Protein AF-A0A1X1UK61-F1 (afdb_monomer)

Radius of gyration: 18.06 Å; Cα contacts (8 Å, |Δi|>4): 142; chains: 1; bounding box: 48×25×54 Å

Mean predicted aligned error: 7.26 Å

Sequence (122 aa):
MTARPHFSRTEAPIGIYNGEHAIIVYELKPIPLWPKYWIRALASQFHRELDPAPKVDITMLDDCIRFSVFVSPEVSVADLCKLDDAVYNAVDKAGRAIEDEQARLDEKLEQVRKRRAHTWGE

Foldseek 3Di:
DPDQWAKDWDQFDQDQDPQWTFHTKIWTPAQAPPNVVLQVVLVVQQVVQDVVRFDWDWDDDPGTTMITGIDHPPDDPVVVVVVNVSVVVSRRVSSVVRRVVSVVVVVVVVVVVVVVCVVPVD

Organism: NCBI:txid1260918

Structure (mmCIF, N/CA/C/O backbone):
data_AF-A0A1X1UK61-F1
#
_entry.id   AF-A0A1X1UK61-F1
#
loop_
_atom_site.group_PDB
_atom_site.id
_atom_site.type_symbol
_atom_site.label_atom_id
_atom_site.label_alt_id
_atom_site.label_comp_id
_atom_site.label_asym_id
_atom_site.label_entity_id
_atom_site.label_seq_id
_atom_site.pdbx_PDB_ins_code
_atom_site.Cartn_x
_atom_site.Cartn_y
_atom_site.Cartn_z
_atom_site.occupancy
_atom_site.B_iso_or_equiv
_atom_site.auth_seq_id
_atom_site.auth_comp_id
_atom_site.auth_asym_id
_atom_site.auth_atom_id
_atom_site.pdbx_PDB_model_num
ATOM 1 N N . MET A 1 1 ? 1.981 -3.730 -22.442 1.00 43.53 1 MET A N 1
ATOM 2 C CA . MET A 1 1 ? 1.995 -2.571 -21.526 1.00 43.53 1 MET A CA 1
ATOM 3 C C . MET A 1 1 ? 2.175 -3.131 -20.130 1.00 43.53 1 MET A C 1
ATOM 5 O O . MET A 1 1 ? 1.346 -3.931 -19.720 1.00 43.53 1 MET A O 1
ATOM 9 N N . THR A 1 2 ? 3.284 -2.840 -19.455 1.00 55.94 2 THR A N 1
ATOM 10 C CA . THR A 1 2 ? 3.448 -3.190 -18.038 1.00 55.94 2 THR A CA 1
ATOM 11 C C . THR A 1 2 ? 2.406 -2.407 -17.245 1.00 55.94 2 THR A C 1
ATOM 13 O O . THR A 1 2 ? 2.312 -1.188 -17.383 1.00 55.94 2 THR A O 1
ATOM 16 N N . ALA A 1 3 ? 1.553 -3.113 -16.500 1.00 70.25 3 ALA A N 1
ATOM 17 C CA . ALA A 1 3 ? 0.577 -2.474 -15.627 1.00 70.25 3 ALA A CA 1
ATOM 18 C C . ALA A 1 3 ? 1.324 -1.601 -14.609 1.00 70.25 3 ALA A C 1
ATOM 20 O O . ALA A 1 3 ? 2.335 -2.036 -14.054 1.00 70.25 3 ALA A O 1
ATOM 21 N N . ARG A 1 4 ? 0.860 -0.366 -14.401 1.00 76.88 4 ARG A N 1
ATOM 22 C CA . ARG A 1 4 ? 1.469 0.527 -13.413 1.00 76.88 4 ARG A CA 1
ATOM 23 C C . ARG A 1 4 ? 1.125 0.042 -12.002 1.00 76.88 4 ARG A C 1
ATOM 25 O O . ARG A 1 4 ? -0.024 -0.362 -11.784 1.00 76.88 4 ARG A O 1
ATOM 32 N N . PRO A 1 5 ? 2.098 0.038 -11.076 1.00 82.94 5 PRO A N 1
ATOM 33 C CA . PRO A 1 5 ? 1.853 -0.325 -9.690 1.00 82.94 5 PRO A CA 1
ATOM 34 C C . PRO A 1 5 ? 0.876 0.672 -9.073 1.00 82.94 5 PRO A C 1
ATOM 36 O O . PRO A 1 5 ? 1.142 1.866 -9.040 1.00 82.94 5 PRO A O 1
ATOM 39 N N . HIS A 1 6 ? -0.253 0.174 -8.587 1.00 86.19 6 HIS A N 1
ATOM 40 C CA . HIS A 1 6 ? -1.267 0.977 -7.921 1.00 86.19 6 HIS A CA 1
ATOM 41 C C . HIS A 1 6 ? -1.784 0.239 -6.694 1.00 86.19 6 HIS A C 1
ATOM 43 O O . HIS A 1 6 ? -1.858 -0.994 -6.667 1.00 86.19 6 HIS A O 1
ATOM 49 N N . PHE A 1 7 ? -2.136 1.008 -5.670 1.00 88.69 7 PHE A N 1
ATOM 50 C CA . PHE A 1 7 ? -2.866 0.476 -4.536 1.00 88.69 7 PHE A CA 1
ATOM 51 C C . PHE A 1 7 ? -4.352 0.401 -4.874 1.00 88.69 7 PHE A C 1
ATOM 53 O O . PHE A 1 7 ? -4.932 1.343 -5.411 1.00 88.69 7 PHE A O 1
ATOM 60 N N . SER A 1 8 ? -4.973 -0.714 -4.521 1.00 88.44 8 SER A N 1
ATOM 61 C CA . SER A 1 8 ? -6.419 -0.895 -4.573 1.00 88.44 8 SER A CA 1
ATOM 62 C C . SER A 1 8 ? -6.939 -1.124 -3.161 1.00 88.44 8 SER A C 1
ATOM 64 O O . SER A 1 8 ? -6.374 -1.920 -2.408 1.00 88.44 8 SER A O 1
ATOM 66 N N . ARG A 1 9 ? -7.988 -0.388 -2.776 1.00 87.19 9 ARG A N 1
ATOM 67 C CA . ARG A 1 9 ? -8.691 -0.650 -1.519 1.00 87.19 9 ARG A CA 1
ATOM 68 C C . ARG A 1 9 ? -9.433 -1.970 -1.674 1.00 87.19 9 ARG A C 1
ATOM 70 O O . ARG A 1 9 ? -10.132 -2.173 -2.664 1.00 87.19 9 ARG A O 1
ATOM 77 N N . THR A 1 10 ? -9.279 -2.845 -0.697 1.00 81.81 10 THR A N 1
ATOM 78 C CA . THR A 1 10 ? -9.986 -4.127 -0.650 1.00 81.81 10 THR A CA 1
ATOM 79 C C . THR A 1 10 ? -10.941 -4.129 0.531 1.00 81.81 10 THR A C 1
ATOM 81 O O . THR A 1 10 ? -10.782 -3.334 1.464 1.00 81.81 10 THR A O 1
ATOM 84 N N . GLU A 1 11 ? -11.954 -4.993 0.490 1.00 71.44 11 GLU A N 1
ATOM 85 C CA . GLU A 1 11 ? -12.736 -5.267 1.691 1.00 71.44 11 GLU A CA 1
ATOM 86 C C . GLU A 1 11 ? -11.772 -5.757 2.768 1.00 71.44 11 GLU A C 1
ATOM 88 O O . GLU A 1 11 ? -11.027 -6.712 2.544 1.00 71.44 11 GLU A O 1
ATOM 93 N N . ALA A 1 12 ? -11.740 -5.069 3.911 1.00 63.78 12 ALA A N 1
ATOM 94 C CA . ALA A 1 12 ? -10.896 -5.489 5.012 1.00 63.78 12 ALA A CA 1
ATOM 95 C C . ALA A 1 12 ? -11.387 -6.873 5.468 1.00 63.78 12 ALA A C 1
ATOM 97 O O . ALA A 1 12 ? -12.518 -6.974 5.954 1.00 63.78 12 ALA A O 1
ATOM 98 N N . PRO A 1 13 ? -10.594 -7.954 5.324 1.00 58.00 13 PRO A N 1
ATOM 99 C CA . PRO A 1 13 ? -10.928 -9.178 6.021 1.00 58.00 13 PRO A CA 1
ATOM 100 C C . PRO A 1 13 ? -10.936 -8.835 7.511 1.00 58.00 13 PRO A C 1
ATOM 102 O O . PRO A 1 13 ? -9.985 -8.225 8.005 1.00 58.00 13 PRO A O 1
ATOM 105 N N . ILE A 1 14 ? -12.011 -9.189 8.219 1.00 53.75 14 ILE A N 1
ATOM 106 C CA . ILE A 1 14 ? -12.108 -8.987 9.668 1.00 53.75 14 ILE A CA 1
ATOM 107 C C . ILE A 1 14 ? -11.093 -9.930 10.325 1.00 53.75 14 ILE A C 1
ATOM 109 O O . ILE A 1 14 ? -11.392 -11.069 10.674 1.00 53.75 14 ILE A O 1
ATOM 113 N N . GLY A 1 15 ? -9.851 -9.468 10.418 1.00 58.38 15 GLY A N 1
ATOM 114 C CA . GLY A 1 15 ? -8.772 -10.112 11.143 1.00 58.38 15 GLY A CA 1
ATOM 115 C C . GLY A 1 15 ? -8.667 -9.472 12.515 1.00 58.38 15 GLY A C 1
ATOM 116 O O . GLY A 1 15 ? -8.420 -8.270 12.614 1.00 58.38 15 GLY A O 1
ATOM 117 N N . ILE A 1 16 ? -8.858 -10.268 13.566 1.00 62.41 16 ILE A N 1
ATOM 118 C CA . ILE A 1 16 ? -8.565 -9.845 14.935 1.00 62.41 16 ILE A CA 1
ATOM 119 C C . ILE A 1 16 ? -7.126 -10.244 15.239 1.00 62.41 16 ILE A C 1
ATOM 121 O O . ILE A 1 16 ? -6.793 -11.428 15.205 1.00 62.41 16 ILE A O 1
ATOM 125 N N . TYR A 1 17 ? -6.273 -9.274 15.551 1.00 60.50 17 TYR A N 1
ATOM 126 C CA . TYR A 1 17 ? -4.894 -9.525 15.953 1.00 60.50 17 TYR A CA 1
ATOM 127 C C . TYR A 1 17 ? -4.642 -8.903 17.324 1.00 60.50 17 TYR A C 1
ATOM 129 O O . TYR A 1 17 ? -4.691 -7.688 17.472 1.00 60.50 17 TYR A O 1
ATOM 137 N N . ASN A 1 18 ? -4.382 -9.728 18.343 1.00 67.25 18 ASN A N 1
ATOM 138 C CA . ASN A 1 18 ? -4.187 -9.287 19.735 1.00 67.25 18 ASN A CA 1
ATOM 139 C C . ASN A 1 18 ? -5.315 -8.382 20.286 1.00 67.25 18 ASN A C 1
ATOM 141 O O . ASN A 1 18 ? -5.052 -7.493 21.089 1.00 67.25 18 ASN A O 1
ATOM 145 N N . GLY A 1 19 ? -6.566 -8.601 19.863 1.00 73.12 19 GLY A N 1
ATOM 146 C CA . GLY A 1 19 ? -7.719 -7.785 20.274 1.00 73.12 19 GLY A CA 1
ATOM 147 C C . GLY A 1 19 ? -7.935 -6.507 19.453 1.00 73.12 19 GLY A C 1
ATOM 148 O O . GLY A 1 19 ? -8.889 -5.783 19.712 1.00 73.12 19 GLY A O 1
ATOM 149 N N . GLU A 1 20 ? -7.096 -6.241 18.451 1.00 78.25 20 GLU A N 1
ATOM 150 C CA . GLU A 1 20 ? -7.261 -5.140 17.497 1.00 78.25 20 GLU A CA 1
ATOM 151 C C . GLU A 1 20 ? -7.920 -5.645 16.211 1.00 78.25 20 GLU A C 1
ATOM 153 O O . GLU A 1 20 ? -7.682 -6.779 15.787 1.00 78.25 20 GLU A O 1
ATOM 158 N N . HIS A 1 21 ? -8.731 -4.805 15.570 1.00 79.81 21 HIS A N 1
ATOM 159 C CA . HIS A 1 21 ? -9.409 -5.133 14.318 1.00 7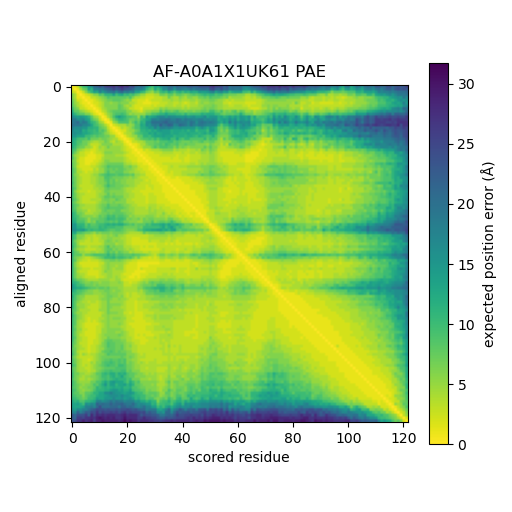9.81 21 HIS A CA 1
ATOM 160 C C . HIS A 1 21 ? -8.681 -4.517 13.128 1.00 79.81 21 HIS A C 1
ATOM 162 O O . HIS A 1 21 ? -8.391 -3.319 13.129 1.00 79.81 21 HIS A O 1
ATOM 168 N N . ALA A 1 22 ? -8.434 -5.323 12.094 1.00 82.75 22 ALA A N 1
ATOM 169 C CA . ALA A 1 22 ? -8.087 -4.803 10.778 1.00 82.75 22 ALA A CA 1
ATOM 170 C C . ALA A 1 22 ? -9.303 -4.078 10.180 1.00 82.75 22 ALA A C 1
ATOM 172 O O . ALA A 1 22 ? -10.363 -4.682 10.013 1.00 82.75 22 ALA A O 1
ATOM 173 N N . ILE A 1 23 ? -9.152 -2.791 9.865 1.00 83.00 23 ILE A N 1
ATOM 174 C CA . ILE A 1 23 ? -10.257 -1.942 9.374 1.00 83.00 23 ILE A CA 1
ATOM 175 C C . ILE A 1 23 ? -10.035 -1.400 7.962 1.00 83.00 23 ILE A C 1
ATOM 177 O O . ILE A 1 23 ? -10.992 -1.085 7.259 1.00 83.00 23 ILE A O 1
ATOM 181 N N . ILE A 1 24 ? -8.777 -1.269 7.541 1.00 85.44 24 ILE A N 1
ATOM 182 C CA . ILE A 1 24 ? -8.401 -0.651 6.272 1.00 85.44 24 ILE A CA 1
ATOM 183 C C . ILE A 1 24 ? -7.307 -1.506 5.648 1.00 85.44 24 ILE A C 1
ATOM 185 O O . ILE A 1 24 ? -6.258 -1.714 6.263 1.00 85.44 24 ILE A O 1
ATOM 189 N N . VAL A 1 25 ? -7.560 -1.996 4.432 1.00 88.06 25 VAL A N 1
ATOM 190 C CA . VAL A 1 25 ? -6.627 -2.856 3.702 1.00 88.06 25 VAL A CA 1
ATOM 191 C C . VAL A 1 25 ? -6.450 -2.380 2.267 1.00 88.06 25 VAL A C 1
ATOM 193 O O . VAL A 1 25 ? -7.421 -2.209 1.525 1.00 88.06 25 VAL A O 1
ATOM 196 N N . TYR A 1 26 ? -5.189 -2.212 1.877 1.00 90.44 26 TYR A N 1
ATOM 197 C CA . TYR A 1 26 ? -4.787 -1.886 0.513 1.00 90.44 26 TYR A CA 1
ATOM 198 C C . TYR A 1 26 ? -3.862 -2.961 -0.049 1.00 90.44 26 TYR A C 1
ATOM 200 O O . TYR A 1 26 ? -2.985 -3.469 0.650 1.00 90.44 26 TYR A O 1
ATOM 208 N N . GLU A 1 27 ? -4.023 -3.269 -1.332 1.00 91.25 27 GLU A N 1
ATOM 209 C CA . GLU A 1 27 ? -3.134 -4.161 -2.075 1.00 91.25 27 GLU A CA 1
ATOM 210 C C . GLU A 1 27 ? -2.433 -3.407 -3.197 1.00 91.25 27 GLU A C 1
ATOM 212 O O . GLU A 1 27 ? -3.091 -2.808 -4.049 1.00 91.25 27 GLU A O 1
ATOM 217 N N . LEU A 1 28 ? -1.101 -3.464 -3.215 1.00 90.25 28 LEU A N 1
ATOM 218 C CA . LEU A 1 28 ? -0.275 -2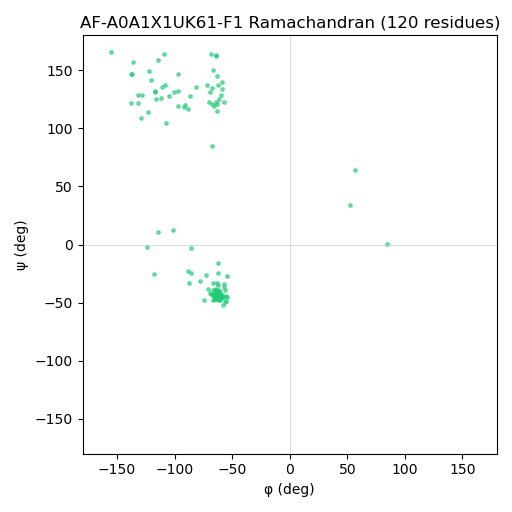.935 -4.295 1.00 90.25 28 LEU A CA 1
ATOM 219 C C . LEU A 1 28 ? -0.073 -3.989 -5.381 1.00 90.25 28 LEU A C 1
ATOM 221 O O . LEU A 1 28 ? 0.573 -5.014 -5.129 1.00 90.25 28 LEU A O 1
ATOM 225 N N . LYS A 1 29 ? -0.565 -3.710 -6.593 1.00 90.19 29 LYS A N 1
ATOM 226 C CA . LYS A 1 29 ? -0.380 -4.569 -7.772 1.00 90.19 29 LYS A CA 1
ATOM 227 C C . LYS A 1 29 ? -0.050 -3.748 -9.034 1.00 90.19 29 LYS A C 1
ATOM 229 O O . LYS A 1 29 ? -0.584 -2.654 -9.196 1.00 90.19 29 LYS A O 1
ATOM 234 N N . PRO A 1 30 ? 0.765 -4.281 -9.967 1.00 88.00 30 PRO A N 1
ATOM 235 C CA . PRO A 1 30 ? 1.665 -5.420 -9.770 1.00 88.00 30 PRO A CA 1
ATOM 236 C C . PRO A 1 30 ? 2.763 -5.097 -8.744 1.00 88.00 30 PRO A C 1
ATOM 238 O O . PRO A 1 30 ? 3.017 -3.932 -8.437 1.00 88.00 30 PRO A O 1
ATOM 241 N N . ILE A 1 31 ? 3.420 -6.133 -8.217 1.00 86.69 31 ILE A N 1
ATOM 242 C CA . ILE A 1 31 ? 4.534 -5.964 -7.278 1.00 86.69 31 ILE A CA 1
ATOM 243 C C . ILE A 1 31 ? 5.673 -5.197 -7.982 1.00 86.69 31 ILE A C 1
ATOM 245 O O . ILE A 1 31 ? 6.133 -5.641 -9.039 1.00 86.69 31 ILE A O 1
ATOM 249 N N . PRO A 1 32 ? 6.149 -4.068 -7.421 1.00 84.94 32 PRO A N 1
ATOM 250 C CA . PRO A 1 32 ? 7.245 -3.305 -8.009 1.00 84.94 32 PRO A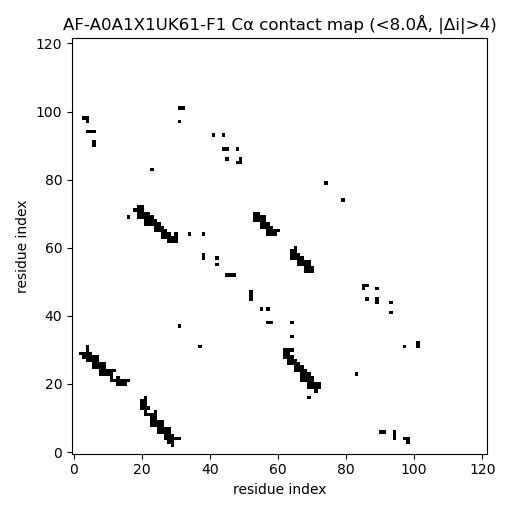 CA 1
ATOM 251 C C . PRO A 1 32 ? 8.574 -4.065 -7.934 1.00 84.94 32 PRO A C 1
ATOM 253 O O . PRO A 1 32 ? 8.746 -5.004 -7.147 1.00 84.94 32 PRO A O 1
ATOM 256 N N . LEU A 1 33 ? 9.563 -3.621 -8.717 1.00 81.06 33 LEU A N 1
ATOM 257 C CA . LEU A 1 33 ? 10.921 -4.152 -8.603 1.00 81.06 33 LEU A CA 1
ATOM 258 C C . LEU A 1 33 ? 11.466 -3.927 -7.184 1.00 81.06 33 LEU A C 1
ATOM 260 O O . LEU A 1 33 ? 11.269 -2.875 -6.583 1.00 81.06 33 LEU A O 1
ATOM 264 N N . TRP A 1 34 ? 12.175 -4.927 -6.654 1.00 84.38 34 TRP A N 1
ATOM 265 C CA . TRP A 1 34 ? 12.742 -4.930 -5.294 1.00 84.38 34 TRP A CA 1
ATOM 266 C C . TRP A 1 34 ? 11.710 -4.704 -4.179 1.00 84.38 34 TRP A C 1
ATOM 268 O O . TRP A 1 34 ? 11.815 -3.764 -3.388 1.00 84.38 34 TRP A O 1
ATOM 278 N N . PRO A 1 35 ? 10.749 -5.618 -4.014 1.00 85.69 35 PRO A N 1
ATOM 279 C CA . PRO A 1 35 ? 9.660 -5.437 -3.061 1.00 85.69 35 PRO A CA 1
ATOM 280 C C . PRO A 1 35 ? 10.089 -5.209 -1.604 1.00 85.69 35 PRO A C 1
ATOM 282 O O . PRO A 1 35 ? 9.447 -4.464 -0.874 1.00 85.69 35 PRO A O 1
ATOM 285 N N . LYS A 1 36 ? 11.194 -5.825 -1.162 1.00 87.25 36 LYS A N 1
ATOM 286 C CA . LYS A 1 36 ? 11.707 -5.644 0.209 1.00 87.25 36 LYS A CA 1
ATOM 287 C C . LYS A 1 36 ? 12.135 -4.200 0.490 1.00 87.25 36 LYS A C 1
ATOM 289 O O . LYS A 1 36 ? 12.026 -3.751 1.628 1.00 87.25 36 LYS A O 1
ATOM 294 N N . TYR A 1 37 ? 12.640 -3.495 -0.524 1.00 84.81 37 TYR A N 1
ATOM 295 C CA . TYR A 1 37 ? 12.957 -2.073 -0.417 1.00 84.81 37 TYR A CA 1
ATOM 296 C C . TYR A 1 37 ? 11.670 -1.265 -0.234 1.00 84.81 37 TYR A C 1
ATOM 298 O O . TYR A 1 37 ? 11.570 -0.488 0.714 1.00 84.81 37 TYR A O 1
ATOM 306 N N . TRP A 1 38 ? 10.662 -1.538 -1.065 1.00 84.75 38 TRP A N 1
ATOM 307 C CA . TRP A 1 38 ? 9.370 -0.862 -1.001 1.00 84.75 38 TRP A CA 1
ATOM 308 C C . TRP A 1 38 ? 8.653 -1.070 0.325 1.00 84.75 38 TRP A C 1
ATOM 310 O O . TRP A 1 38 ? 8.228 -0.092 0.921 1.00 84.75 38 TRP A O 1
ATOM 320 N N . ILE A 1 39 ? 8.613 -2.293 0.861 1.00 88.50 39 ILE A N 1
ATOM 321 C CA . ILE A 1 39 ? 8.027 -2.560 2.186 1.00 88.50 39 ILE A CA 1
ATOM 322 C C . ILE A 1 39 ? 8.661 -1.668 3.265 1.00 88.50 39 ILE A C 1
ATOM 324 O O . ILE A 1 39 ? 7.951 -1.064 4.067 1.00 88.50 39 ILE A O 1
ATOM 328 N N . ARG A 1 40 ? 9.995 -1.537 3.273 1.00 87.00 40 ARG A N 1
ATOM 329 C CA . ARG A 1 40 ? 10.70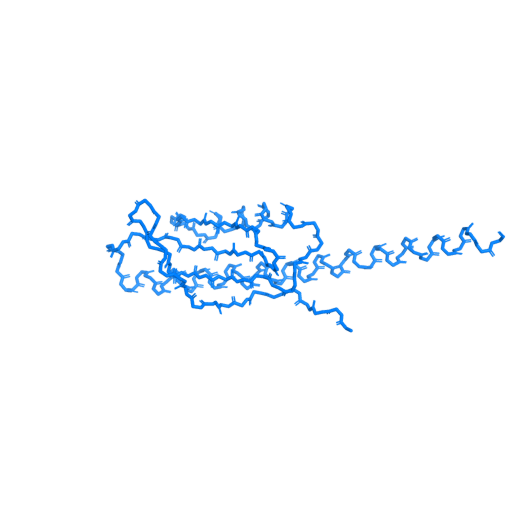4 -0.696 4.254 1.00 87.00 40 ARG A CA 1
ATOM 330 C C . ARG A 1 40 ? 10.426 0.793 4.054 1.00 87.00 40 ARG A C 1
ATOM 332 O O . ARG A 1 40 ? 10.232 1.505 5.037 1.00 87.00 40 ARG A O 1
ATOM 339 N N . ALA A 1 41 ? 10.422 1.257 2.805 1.00 83.75 41 ALA A N 1
ATOM 340 C CA . ALA A 1 41 ? 10.140 2.651 2.472 1.00 83.75 41 ALA A CA 1
ATOM 341 C C . ALA A 1 41 ? 8.711 3.039 2.882 1.00 83.75 41 ALA A C 1
ATOM 343 O O . ALA A 1 41 ? 8.521 4.035 3.577 1.00 83.75 41 ALA A O 1
ATOM 344 N N . LEU A 1 42 ? 7.738 2.191 2.538 1.00 85.44 42 LEU A N 1
ATOM 345 C CA . LEU A 1 42 ? 6.334 2.342 2.904 1.00 85.44 42 LEU A CA 1
ATOM 346 C C . LEU A 1 42 ? 6.166 2.402 4.423 1.00 85.44 42 LEU A C 1
ATOM 348 O O . LEU A 1 42 ? 5.611 3.371 4.931 1.00 85.44 42 LEU A O 1
ATOM 352 N N . ALA A 1 43 ? 6.716 1.431 5.160 1.00 85.81 43 ALA A N 1
ATOM 353 C CA . ALA A 1 43 ? 6.640 1.416 6.621 1.00 85.81 43 ALA A CA 1
ATOM 354 C C . ALA A 1 43 ? 7.184 2.715 7.242 1.00 85.81 43 ALA A C 1
ATOM 356 O O . ALA A 1 43 ? 6.552 3.297 8.122 1.00 85.81 43 ALA A O 1
ATOM 357 N N . SER A 1 44 ? 8.327 3.210 6.750 1.00 84.06 44 SER A N 1
ATOM 358 C CA . SER A 1 44 ? 8.905 4.467 7.235 1.00 84.06 44 SER A CA 1
ATOM 359 C C . SER A 1 44 ? 8.054 5.691 6.898 1.00 84.06 44 SER A C 1
ATOM 361 O O . SER A 1 44 ? 8.096 6.661 7.653 1.00 84.06 44 SER A O 1
ATOM 363 N N . GLN A 1 45 ? 7.358 5.701 5.763 1.00 82.31 45 GLN A N 1
ATOM 364 C CA . GLN A 1 45 ? 6.522 6.827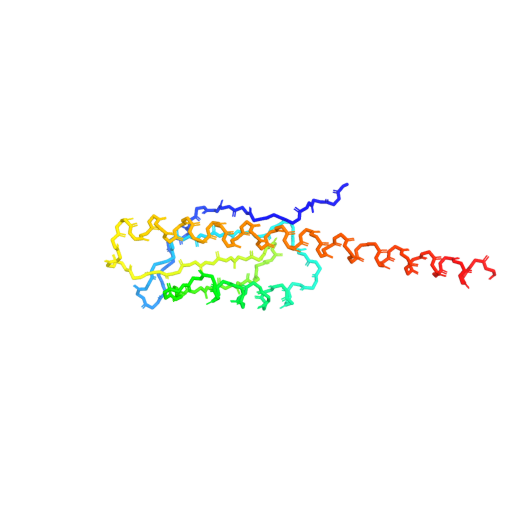 5.364 1.00 82.31 45 GLN A CA 1
ATOM 365 C C . GLN A 1 45 ? 5.233 6.869 6.185 1.00 82.31 45 GLN A C 1
ATOM 367 O O . GLN A 1 45 ? 4.920 7.904 6.768 1.00 82.31 45 GLN A O 1
ATOM 372 N N . PHE A 1 46 ? 4.542 5.738 6.324 1.00 82.56 46 PHE A N 1
ATOM 373 C CA . PHE A 1 46 ? 3.306 5.666 7.106 1.00 82.56 46 PHE A CA 1
ATOM 374 C C . PHE A 1 46 ? 3.524 5.998 8.580 1.00 82.56 46 PHE A C 1
ATOM 376 O O . PHE A 1 46 ? 2.726 6.729 9.156 1.00 82.56 46 PHE A O 1
ATOM 383 N N . HIS A 1 47 ? 4.637 5.550 9.170 1.00 80.62 47 HIS A N 1
ATOM 384 C CA . HIS A 1 47 ? 4.980 5.903 10.549 1.00 80.62 47 HIS A CA 1
ATOM 385 C C . HIS A 1 47 ? 5.194 7.414 10.757 1.00 80.62 47 HIS A C 1
ATOM 387 O O . HIS A 1 47 ? 5.049 7.901 11.870 1.00 80.62 47 HIS A O 1
ATOM 393 N N . ARG A 1 48 ? 5.550 8.164 9.704 1.00 81.31 48 ARG A N 1
ATOM 394 C CA . ARG A 1 48 ? 5.709 9.626 9.767 1.00 81.31 48 ARG A CA 1
ATOM 395 C C . ARG A 1 48 ? 4.408 10.380 9.510 1.00 81.31 48 ARG A C 1
ATOM 397 O O . ARG A 1 48 ? 4.251 11.477 10.030 1.00 81.31 48 ARG A O 1
ATOM 404 N N . GLU A 1 49 ? 3.534 9.850 8.656 1.00 79.19 49 GLU A N 1
ATOM 405 C CA . GLU A 1 49 ? 2.299 10.537 8.252 1.00 79.19 49 GLU A CA 1
ATOM 406 C C . GLU A 1 49 ? 1.130 10.300 9.217 1.00 79.19 49 GLU A C 1
ATOM 408 O O . GLU A 1 49 ? 0.230 11.133 9.292 1.00 79.19 49 GLU A O 1
ATOM 413 N N . LEU A 1 50 ? 1.140 9.192 9.960 1.00 76.81 50 LEU A N 1
ATOM 414 C CA . LEU A 1 50 ? 0.094 8.842 10.914 1.00 76.81 50 LEU A CA 1
ATOM 415 C C . LEU A 1 50 ? 0.646 9.034 12.335 1.00 76.81 50 LEU A C 1
ATOM 417 O O . LEU A 1 50 ? 1.451 8.224 12.781 1.00 76.81 50 LEU A O 1
ATOM 421 N N . ASP A 1 51 ? 0.248 10.105 13.028 1.00 65.44 51 ASP A N 1
ATOM 422 C CA . ASP A 1 51 ? 0.645 10.394 14.418 1.00 65.44 51 ASP A CA 1
ATOM 423 C C . ASP A 1 51 ? -0.589 10.760 15.274 1.00 65.44 51 ASP A C 1
ATOM 425 O O . ASP A 1 51 ? -1.299 11.708 14.922 1.00 65.44 51 ASP A O 1
ATOM 429 N N . PRO A 1 52 ? -0.886 10.033 16.373 1.00 71.88 52 PRO A N 1
ATOM 430 C CA . PRO A 1 52 ? -0.226 8.804 16.819 1.00 71.88 52 PRO A CA 1
ATOM 431 C C . PRO A 1 52 ? -0.376 7.674 15.797 1.00 71.88 52 PRO A C 1
ATOM 433 O O . PRO A 1 52 ? -1.451 7.462 15.234 1.00 71.88 52 PRO A O 1
ATOM 436 N N . ALA A 1 53 ? 0.716 6.947 15.558 1.00 71.19 53 ALA A N 1
ATOM 437 C CA . ALA A 1 53 ? 0.732 5.890 14.557 1.00 71.19 53 ALA A CA 1
ATOM 438 C C . ALA A 1 53 ? -0.205 4.746 14.971 1.00 71.19 53 ALA A C 1
ATOM 440 O O . ALA A 1 53 ? 0.034 4.123 16.012 1.00 71.19 53 ALA A O 1
ATOM 441 N N . PRO A 1 54 ? -1.244 4.423 14.174 1.00 78.81 54 PRO A N 1
ATOM 442 C CA . PRO A 1 54 ? -1.971 3.185 14.365 1.00 78.81 54 PRO A CA 1
ATOM 443 C C . PRO A 1 54 ? -1.013 2.027 14.103 1.00 78.81 54 PRO A C 1
ATOM 445 O O . PRO A 1 54 ? 0.030 2.167 13.450 1.00 78.81 54 PRO A O 1
ATOM 448 N N . LYS A 1 55 ? -1.380 0.843 14.572 1.00 86.50 55 LYS A N 1
ATOM 449 C CA . LYS A 1 55 ? -0.608 -0.339 14.237 1.00 86.50 55 LYS A CA 1
ATOM 450 C C . LYS A 1 55 ? -0.814 -0.667 12.763 1.00 86.50 55 LYS A C 1
ATOM 452 O O . LYS A 1 55 ? -1.932 -0.881 12.303 1.00 86.50 55 LYS A O 1
ATOM 457 N N . VAL A 1 56 ? 0.289 -0.719 12.033 1.00 86.56 56 VAL A N 1
ATOM 458 C CA . VAL A 1 56 ? 0.318 -1.028 10.606 1.00 86.56 56 VAL A CA 1
ATOM 459 C C . VAL A 1 56 ? 1.096 -2.319 10.402 1.00 86.56 56 VAL A C 1
ATOM 461 O O . VAL A 1 56 ? 2.206 -2.457 10.917 1.00 86.56 56 VAL A O 1
ATOM 464 N N . ASP A 1 57 ? 0.536 -3.233 9.616 1.00 87.69 57 ASP A N 1
ATOM 465 C CA . ASP A 1 57 ? 1.251 -4.385 9.074 1.00 87.69 57 ASP A CA 1
ATOM 466 C C . ASP A 1 57 ? 1.415 -4.239 7.559 1.00 87.69 5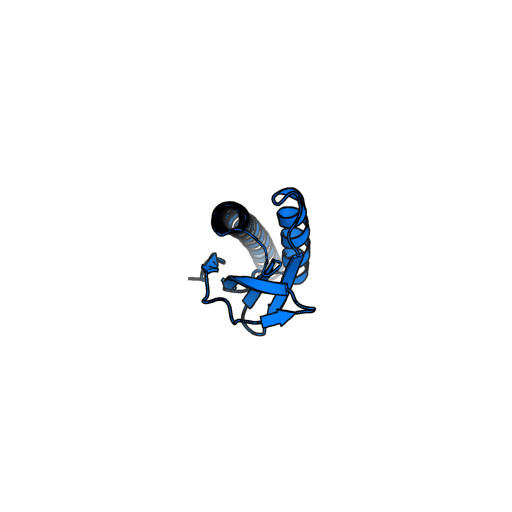7 ASP A C 1
ATOM 468 O O . ASP A 1 57 ? 0.477 -3.862 6.851 1.00 87.69 57 ASP A O 1
ATOM 472 N N . ILE A 1 58 ? 2.616 -4.535 7.064 1.00 89.44 58 ILE A N 1
ATOM 473 C CA . ILE A 1 58 ? 2.930 -4.514 5.634 1.00 89.44 58 ILE A CA 1
ATOM 474 C C . ILE A 1 58 ? 3.582 -5.840 5.281 1.00 89.44 58 ILE A C 1
ATOM 476 O O . ILE A 1 58 ? 4.736 -6.097 5.632 1.00 89.44 58 ILE A O 1
ATOM 480 N N . THR A 1 59 ? 2.848 -6.673 4.557 1.00 88.38 59 THR A N 1
ATOM 481 C CA . THR A 1 59 ? 3.244 -8.044 4.243 1.00 88.38 59 THR A CA 1
ATOM 482 C C . THR A 1 59 ? 3.292 -8.282 2.745 1.00 88.38 59 THR A C 1
ATOM 484 O O . THR A 1 59 ? 2.581 -7.663 1.955 1.00 88.38 59 THR A O 1
ATOM 487 N N . MET A 1 60 ? 4.186 -9.182 2.343 1.00 89.31 60 MET A N 1
ATOM 488 C CA . MET A 1 60 ? 4.197 -9.713 0.987 1.00 89.31 60 MET A CA 1
ATOM 489 C C . MET A 1 60 ? 3.249 -10.904 0.921 1.00 89.31 60 MET A C 1
ATOM 491 O O . MET A 1 60 ? 3.395 -11.840 1.705 1.00 89.31 60 MET A O 1
ATOM 495 N N . LEU A 1 61 ? 2.333 -10.872 -0.035 1.00 86.69 61 LEU A N 1
ATOM 496 C CA . LEU A 1 61 ? 1.541 -12.008 -0.481 1.00 86.69 61 LEU A CA 1
ATOM 497 C C . LEU A 1 61 ? 2.014 -12.415 -1.878 1.00 86.69 61 LEU A C 1
ATOM 499 O O . LEU A 1 61 ? 2.716 -11.654 -2.544 1.00 86.69 61 LEU A O 1
ATOM 503 N N . ASP A 1 62 ? 1.644 -13.617 -2.317 1.00 83.38 62 ASP A N 1
ATOM 504 C CA . ASP A 1 62 ? 2.165 -14.213 -3.555 1.00 83.38 62 ASP A CA 1
ATOM 505 C C . ASP A 1 62 ? 1.986 -13.314 -4.796 1.00 83.38 62 ASP A C 1
ATOM 507 O O . ASP A 1 62 ? 2.790 -13.381 -5.726 1.00 83.38 62 ASP A O 1
ATOM 511 N N . ASP A 1 63 ? 0.975 -12.438 -4.803 1.00 88.19 63 ASP A N 1
ATOM 512 C CA . ASP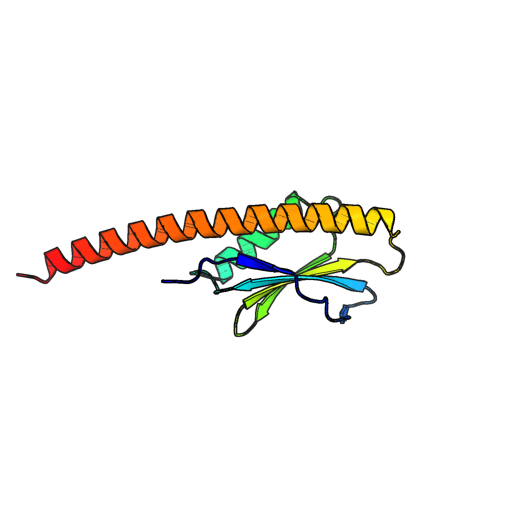 A 1 63 ? 0.642 -11.549 -5.917 1.00 88.19 63 ASP A CA 1
ATOM 513 C C . ASP A 1 63 ? 0.589 -10.045 -5.569 1.00 88.19 63 ASP A C 1
ATOM 515 O O . ASP A 1 63 ? 0.385 -9.229 -6.474 1.00 88.19 63 ASP A O 1
ATOM 519 N N . CYS A 1 64 ? 0.791 -9.639 -4.307 1.00 90.19 64 CYS A N 1
ATOM 520 C CA . CYS A 1 64 ? 0.785 -8.226 -3.906 1.00 90.19 64 CYS A CA 1
ATOM 521 C C . CYS A 1 64 ? 1.582 -7.905 -2.646 1.00 90.19 64 CYS A C 1
ATOM 523 O O . CYS A 1 64 ? 1.902 -8.763 -1.830 1.00 90.19 64 CYS A O 1
ATOM 525 N N . ILE A 1 65 ? 1.837 -6.611 -2.446 1.00 90.69 65 ILE A N 1
ATOM 526 C CA . ILE A 1 65 ? 2.168 -6.086 -1.119 1.00 90.69 65 ILE A CA 1
ATOM 527 C C . ILE A 1 65 ? 0.857 -5.646 -0.470 1.00 90.69 65 ILE A C 1
ATOM 529 O O . ILE A 1 65 ? 0.186 -4.752 -0.992 1.00 90.69 65 ILE A O 1
ATOM 533 N N . ARG A 1 66 ? 0.495 -6.268 0.653 1.00 90.56 66 ARG A N 1
ATOM 534 C CA . ARG A 1 66 ? -0.693 -5.924 1.432 1.00 90.56 66 ARG A CA 1
ATOM 535 C C . ARG A 1 66 ? -0.321 -5.004 2.583 1.00 90.56 66 ARG A C 1
ATOM 537 O O . ARG A 1 66 ? 0.603 -5.276 3.344 1.00 90.56 66 ARG A O 1
ATOM 544 N N . PHE A 1 67 ? -1.084 -3.934 2.716 1.00 89.50 67 PHE A N 1
ATOM 545 C CA . PHE A 1 67 ? -1.022 -2.979 3.809 1.00 89.50 67 PHE A CA 1
ATOM 546 C C . PHE A 1 67 ? -2.299 -3.107 4.638 1.00 89.50 67 PHE A C 1
ATOM 548 O O . PHE A 1 67 ? -3.389 -3.015 4.075 1.00 89.50 67 PHE A O 1
ATOM 555 N N . SER A 1 68 ? -2.165 -3.318 5.947 1.00 88.62 68 SER A N 1
ATOM 556 C CA . SER A 1 68 ? -3.287 -3.491 6.877 1.00 88.62 68 SER A CA 1
ATOM 557 C C . SER A 1 68 ? -3.147 -2.549 8.069 1.00 88.62 68 SER A C 1
ATOM 559 O O . SER A 1 68 ? -2.105 -2.533 8.725 1.00 88.62 68 SER A O 1
ATOM 561 N N . VAL A 1 69 ? -4.201 -1.791 8.372 1.00 88.00 69 VAL A N 1
ATOM 562 C CA . VAL A 1 69 ? -4.264 -0.905 9.546 1.00 88.00 69 VAL A CA 1
ATOM 563 C C . VAL A 1 69 ? -5.151 -1.525 10.609 1.00 88.00 69 VAL A C 1
ATOM 565 O O . VAL A 1 69 ? -6.305 -1.873 10.338 1.00 88.00 69 VAL A O 1
ATOM 568 N N . PHE A 1 70 ? -4.605 -1.626 11.816 1.00 86.94 70 PHE A N 1
ATOM 569 C CA . PHE A 1 70 ? -5.262 -2.173 12.991 1.00 86.94 70 PHE A CA 1
ATOM 570 C C . PHE A 1 70 ? -5.592 -1.065 13.983 1.00 86.94 70 PHE A C 1
ATOM 572 O O . PHE A 1 70 ? -4.772 -0.184 14.254 1.00 86.94 70 PHE A O 1
ATOM 579 N N . VAL A 1 71 ? -6.795 -1.139 14.545 1.00 82.62 71 VAL A N 1
ATOM 580 C CA . VAL A 1 71 ? -7.280 -0.213 15.571 1.00 82.62 71 VAL A CA 1
ATOM 581 C C . VAL A 1 71 ? -7.986 -0.959 16.697 1.00 82.62 71 VAL A C 1
ATOM 583 O O . VAL A 1 71 ? -8.500 -2.066 16.509 1.00 82.62 71 VAL A O 1
ATOM 586 N N . SER A 1 72 ? -8.047 -0.324 17.868 1.00 81.94 72 SER A N 1
ATOM 587 C CA . SER A 1 72 ? -8.887 -0.784 18.976 1.00 81.94 72 SER A CA 1
ATOM 588 C C . SER A 1 72 ? -10.376 -0.739 18.588 1.00 81.94 72 SER A C 1
ATOM 590 O O . SER A 1 72 ? -10.794 0.194 17.896 1.00 81.94 72 SER A O 1
ATOM 592 N N . PRO A 1 73 ? -11.204 -1.689 19.060 1.00 79.00 73 PRO A N 1
ATOM 593 C CA . PRO A 1 73 ? -12.655 -1.648 18.867 1.00 79.00 73 PRO A CA 1
ATOM 594 C C . PRO A 1 73 ? -13.337 -0.429 19.515 1.00 79.00 73 PRO A C 1
ATOM 596 O O . PRO A 1 73 ? -14.476 -0.125 19.178 1.00 79.00 73 PRO A O 1
ATOM 599 N N . GLU A 1 74 ? -12.662 0.268 20.431 1.00 83.38 74 GLU A N 1
ATOM 600 C CA . GLU A 1 74 ? -13.213 1.414 21.168 1.00 83.38 74 GLU A CA 1
ATOM 601 C C . GLU A 1 74 ? -13.070 2.758 20.426 1.00 83.38 74 GLU A C 1
ATOM 603 O O . GLU A 1 74 ? -13.533 3.789 20.916 1.00 83.38 74 GLU A O 1
ATOM 608 N N . VAL A 1 75 ? -12.431 2.781 19.249 1.00 82.69 75 VAL A N 1
ATOM 609 C CA . VAL A 1 75 ? -12.231 4.019 18.477 1.00 82.69 75 VAL A CA 1
ATOM 610 C C . VAL A 1 75 ? -13.570 4.548 17.952 1.00 82.69 75 VAL A C 1
ATOM 612 O O . VAL A 1 75 ? -14.388 3.808 17.406 1.00 82.69 75 VAL A O 1
ATOM 615 N N . SER A 1 76 ? -13.794 5.858 18.095 1.00 87.00 76 SER A N 1
ATOM 616 C CA . SER A 1 76 ? -15.022 6.510 17.637 1.00 87.00 76 SER A CA 1
ATOM 617 C C . SER A 1 76 ? -15.149 6.491 16.107 1.00 87.00 76 SER A C 1
ATOM 619 O O . SER A 1 76 ? -14.153 6.577 15.390 1.00 87.00 76 SER A O 1
ATOM 621 N N . VAL A 1 77 ? -16.380 6.475 15.580 1.00 86.50 77 VAL A N 1
ATOM 622 C CA . VAL A 1 77 ? -16.627 6.554 14.123 1.00 86.50 77 VAL A CA 1
ATOM 623 C C . VAL A 1 77 ? -15.987 7.802 13.505 1.00 86.50 77 VAL A C 1
ATOM 625 O O . VAL A 1 77 ? -15.417 7.731 12.422 1.00 86.50 77 VAL A O 1
ATOM 628 N N . ALA A 1 78 ? -16.035 8.941 14.201 1.00 88.06 78 ALA A N 1
ATOM 629 C CA . ALA A 1 78 ? -15.454 10.187 13.708 1.00 88.06 78 ALA A CA 1
ATOM 630 C C . ALA A 1 78 ? -13.925 10.104 13.569 1.00 88.06 78 ALA A C 1
ATOM 632 O O . ALA A 1 78 ? -13.367 10.628 12.606 1.00 88.06 78 ALA A O 1
ATOM 633 N N . ASP A 1 79 ? -13.247 9.443 14.507 1.00 86.31 79 ASP A N 1
ATOM 634 C CA . ASP A 1 79 ? -11.794 9.272 14.446 1.00 86.31 79 ASP A CA 1
ATOM 635 C C . ASP A 1 79 ? -11.392 8.181 13.449 1.00 86.31 79 ASP A C 1
ATOM 637 O O . ASP A 1 79 ? -10.377 8.330 12.771 1.00 86.31 79 ASP A O 1
ATOM 641 N N . LEU A 1 80 ? -12.229 7.152 13.263 1.00 84.44 80 LEU A N 1
ATOM 642 C CA . LEU A 1 80 ? -12.070 6.178 12.180 1.00 84.44 80 LEU A CA 1
ATOM 643 C C . LEU A 1 80 ? -12.138 6.838 10.800 1.00 84.44 80 LEU A C 1
ATOM 645 O O . LEU A 1 80 ? -11.305 6.533 9.952 1.00 84.44 80 LEU A O 1
ATOM 649 N N . CYS A 1 81 ? -13.075 7.764 10.572 1.00 86.38 81 CYS A N 1
ATOM 650 C CA . CYS A 1 81 ? -13.158 8.493 9.302 1.00 86.38 81 CYS A CA 1
ATOM 651 C C . CYS A 1 81 ? -11.896 9.325 9.036 1.00 86.38 81 CYS A C 1
ATOM 653 O O . CYS A 1 81 ? -11.327 9.241 7.953 1.00 86.38 81 CYS A O 1
ATOM 655 N N . LYS A 1 82 ? -11.408 10.073 10.037 1.00 88.25 82 LYS A N 1
ATOM 656 C CA . LYS A 1 82 ? -10.156 10.844 9.906 1.00 88.25 82 LYS A CA 1
ATOM 657 C C . LYS A 1 82 ? -8.961 9.941 9.614 1.00 88.25 82 LYS A C 1
ATOM 659 O O . LYS A 1 82 ? -8.084 10.309 8.835 1.00 88.25 82 LYS A O 1
ATOM 664 N N . LEU A 1 83 ? -8.914 8.776 10.261 1.00 86.81 83 LEU A N 1
ATOM 665 C CA . LEU A 1 83 ? -7.864 7.797 10.034 1.00 86.81 83 LEU A CA 1
ATOM 666 C C . LEU A 1 83 ? -7.933 7.227 8.612 1.00 86.81 83 LEU A C 1
ATOM 668 O O . LEU A 1 83 ? -6.893 7.122 7.970 1.00 86.81 83 LEU A O 1
ATOM 672 N N . ASP A 1 84 ? -9.125 6.902 8.105 1.00 86.81 84 ASP A N 1
ATOM 673 C CA . ASP A 1 84 ? -9.308 6.423 6.730 1.00 86.81 84 ASP A CA 1
ATOM 674 C C . ASP A 1 84 ? -8.818 7.451 5.705 1.00 86.81 84 ASP A C 1
ATOM 676 O O . ASP A 1 84 ? -8.041 7.102 4.817 1.00 86.81 84 ASP A O 1
ATOM 680 N N . ASP A 1 85 ? -9.165 8.729 5.886 1.00 88.75 85 ASP A N 1
ATOM 681 C CA . ASP A 1 85 ? -8.688 9.821 5.030 1.00 88.75 85 ASP A CA 1
ATOM 682 C C . ASP A 1 85 ? -7.158 9.965 5.081 1.00 88.75 85 ASP A C 1
ATOM 684 O O . ASP A 1 85 ? -6.495 10.120 4.050 1.00 88.75 85 ASP A O 1
ATOM 688 N N . ALA A 1 86 ? -6.565 9.907 6.277 1.00 88.38 86 ALA A N 1
ATOM 689 C CA . ALA A 1 86 ? -5.118 10.012 6.454 1.00 88.38 86 ALA A CA 1
ATOM 690 C C . ALA A 1 86 ? -4.380 8.832 5.802 1.00 88.38 86 ALA A C 1
ATOM 692 O O . ALA A 1 86 ? -3.394 9.026 5.088 1.00 88.38 86 ALA A O 1
ATOM 693 N N . VAL A 1 87 ? -4.889 7.614 5.999 1.00 88.12 87 VAL A N 1
ATOM 694 C CA . VAL A 1 87 ? -4.348 6.392 5.401 1.00 88.12 87 VAL A CA 1
ATOM 695 C C . VAL A 1 87 ? -4.474 6.438 3.882 1.00 88.12 87 VAL A C 1
ATOM 697 O O . VAL A 1 87 ? -3.487 6.179 3.196 1.00 88.12 87 VAL A O 1
ATOM 700 N N . TYR A 1 88 ? -5.640 6.809 3.347 1.00 88.12 88 TYR A N 1
ATOM 701 C CA . TYR A 1 88 ? -5.854 6.955 1.907 1.00 88.12 88 TYR A CA 1
ATOM 702 C C . TYR A 1 88 ? -4.841 7.925 1.290 1.00 88.12 88 TYR A C 1
ATOM 704 O O . TYR A 1 88 ? -4.174 7.589 0.313 1.00 88.12 88 TYR A O 1
ATOM 712 N N . ASN A 1 89 ? -4.661 9.101 1.897 1.00 88.50 89 ASN A N 1
ATOM 713 C CA . ASN A 1 89 ? -3.712 10.101 1.412 1.00 88.50 89 ASN A CA 1
ATOM 714 C C . ASN A 1 89 ? -2.261 9.602 1.448 1.00 88.50 89 ASN A C 1
ATOM 716 O O . ASN A 1 89 ? -1.502 9.844 0.507 1.00 88.50 89 ASN A O 1
ATOM 720 N N . ALA A 1 90 ? -1.866 8.902 2.511 1.00 87.44 90 ALA A N 1
ATOM 721 C CA . ALA A 1 90 ? -0.523 8.344 2.622 1.00 87.44 90 ALA A CA 1
ATOM 722 C C . ALA A 1 90 ? -0.287 7.230 1.581 1.00 87.44 90 ALA A C 1
ATOM 724 O O . ALA A 1 90 ? 0.779 7.169 0.963 1.00 87.44 90 ALA A O 1
ATOM 725 N N . VAL A 1 91 ? -1.297 6.391 1.325 1.00 87.44 91 VAL A N 1
ATOM 726 C CA . VAL A 1 91 ? -1.257 5.334 0.305 1.00 87.44 91 VAL A CA 1
ATOM 727 C C . VAL A 1 91 ? -1.196 5.921 -1.112 1.00 87.44 91 VAL A C 1
ATOM 729 O O . VAL A 1 91 ? -0.378 5.463 -1.910 1.00 87.44 91 VAL A O 1
ATOM 732 N N . ASP A 1 92 ? -1.986 6.953 -1.432 1.00 86.62 92 ASP A N 1
ATOM 733 C CA . ASP A 1 92 ? -1.953 7.620 -2.748 1.00 86.62 92 ASP A CA 1
ATOM 734 C C . ASP A 1 92 ? -0.575 8.236 -3.029 1.00 86.62 92 ASP A C 1
ATOM 736 O O . ASP A 1 92 ? 0.021 7.993 -4.082 1.00 86.62 92 ASP A O 1
ATOM 740 N N . LYS A 1 93 ? -0.010 8.967 -2.057 1.00 86.50 93 LYS A N 1
ATOM 741 C CA . LYS A 1 93 ? 1.347 9.529 -2.171 1.00 86.50 93 LYS A CA 1
ATOM 742 C C . LYS A 1 93 ? 2.391 8.445 -2.401 1.00 86.50 93 LYS A C 1
ATOM 744 O O . LYS A 1 93 ? 3.276 8.611 -3.240 1.00 86.50 93 LYS A O 1
ATOM 749 N N . ALA A 1 94 ? 2.294 7.346 -1.659 1.00 85.38 94 ALA A N 1
ATOM 750 C CA . ALA A 1 94 ? 3.200 6.225 -1.809 1.00 85.38 94 ALA A CA 1
ATOM 751 C C . ALA A 1 94 ? 3.078 5.568 -3.192 1.00 85.38 94 ALA A C 1
ATOM 753 O O . ALA A 1 94 ? 4.097 5.283 -3.817 1.00 85.38 94 ALA A O 1
ATOM 754 N N . GLY A 1 95 ? 1.855 5.388 -3.702 1.00 84.62 95 GLY A N 1
ATOM 755 C CA . GLY A 1 95 ? 1.602 4.892 -5.056 1.00 84.62 95 GLY A CA 1
ATOM 756 C C . GLY A 1 95 ? 2.292 5.746 -6.120 1.00 84.62 95 GLY A C 1
ATOM 757 O O . GLY A 1 95 ? 3.053 5.221 -6.929 1.00 84.62 95 GLY A O 1
ATOM 758 N N . ARG A 1 96 ? 2.128 7.074 -6.056 1.00 84.44 96 ARG A N 1
ATOM 759 C CA . ARG A 1 96 ? 2.798 8.009 -6.980 1.00 84.44 96 ARG A CA 1
ATOM 760 C C . ARG A 1 96 ? 4.322 7.919 -6.904 1.00 84.44 96 ARG A C 1
ATOM 762 O O . ARG A 1 96 ? 4.984 7.860 -7.934 1.00 84.44 96 ARG A O 1
ATOM 769 N N . ALA A 1 97 ? 4.880 7.854 -5.694 1.00 85.56 97 ALA A N 1
ATOM 770 C CA . ALA A 1 97 ? 6.324 7.722 -5.505 1.00 85.56 97 ALA A CA 1
ATOM 771 C C . ALA A 1 97 ? 6.876 6.409 -6.094 1.00 85.56 97 ALA A C 1
ATOM 773 O O . ALA A 1 97 ? 7.984 6.392 -6.635 1.00 85.56 97 ALA A O 1
ATOM 774 N N . ILE A 1 98 ? 6.100 5.319 -6.021 1.00 85.19 98 ILE A N 1
ATOM 775 C CA . ILE A 1 98 ? 6.446 4.039 -6.649 1.00 85.19 98 ILE A CA 1
ATOM 776 C C . ILE A 1 98 ? 6.459 4.158 -8.171 1.00 85.19 98 ILE A C 1
ATOM 778 O O . ILE A 1 98 ? 7.412 3.698 -8.802 1.00 85.19 98 ILE A O 1
ATOM 782 N N . GLU A 1 99 ? 5.434 4.772 -8.763 1.00 84.50 99 GLU A N 1
ATOM 783 C CA . GLU A 1 99 ? 5.367 4.975 -10.214 1.00 84.50 99 GLU A CA 1
ATOM 784 C C . GLU A 1 99 ? 6.566 5.785 -10.734 1.00 84.50 99 GLU A C 1
ATOM 786 O O . GLU A 1 99 ? 7.209 5.373 -11.704 1.00 84.50 99 GLU A O 1
ATOM 791 N N . ASP A 1 100 ? 6.906 6.887 -10.059 1.00 86.19 100 ASP A N 1
ATOM 792 C CA . ASP A 1 100 ? 8.023 7.758 -10.440 1.00 86.19 100 ASP A CA 1
ATOM 793 C C . ASP A 1 100 ? 9.376 7.038 -10.362 1.00 86.19 100 ASP A C 1
ATOM 795 O O . ASP A 1 100 ? 10.206 7.137 -11.273 1.00 86.19 100 ASP A O 1
ATOM 799 N N . GLU A 1 101 ? 9.624 6.293 -9.282 1.00 85.56 101 GLU A N 1
ATOM 800 C CA . GLU A 1 101 ? 10.890 5.581 -9.113 1.00 85.56 101 GLU A CA 1
ATOM 801 C C . GLU A 1 101 ? 11.000 4.388 -10.072 1.00 85.56 101 GLU A C 1
ATOM 803 O O . GLU A 1 101 ? 12.063 4.171 -10.656 1.00 85.56 101 GLU A O 1
ATOM 808 N N . GLN A 1 102 ? 9.909 3.654 -10.319 1.00 83.69 102 GLN A N 1
ATOM 809 C CA . GLN A 1 102 ? 9.887 2.585 -11.322 1.00 83.69 102 GLN A CA 1
ATOM 810 C C . GLN A 1 102 ? 10.221 3.132 -12.719 1.00 83.69 102 GLN A C 1
ATOM 812 O O . GLN A 1 102 ? 11.048 2.544 -13.415 1.00 83.69 102 GLN A O 1
ATOM 817 N N . ALA A 1 103 ? 9.666 4.286 -13.104 1.00 85.44 103 ALA A N 1
ATOM 818 C CA . ALA A 1 103 ? 9.976 4.926 -14.382 1.00 85.44 103 ALA A CA 1
ATOM 819 C C . ALA A 1 103 ? 11.469 5.286 -14.509 1.00 85.44 103 ALA A C 1
ATOM 821 O O . ALA A 1 103 ? 12.092 5.025 -15.541 1.00 85.44 103 ALA A O 1
ATOM 822 N N . ARG A 1 104 ? 12.079 5.818 -13.441 1.00 86.88 104 ARG A N 1
ATOM 823 C CA . ARG A 1 104 ? 13.524 6.113 -13.399 1.00 86.88 104 ARG A CA 1
ATOM 824 C C . ARG A 1 104 ? 14.382 4.855 -13.506 1.00 86.88 104 ARG A C 1
ATOM 826 O O . ARG A 1 104 ? 15.452 4.882 -14.118 1.00 86.88 104 ARG A O 1
ATOM 833 N N . LEU A 1 105 ? 13.958 3.758 -12.882 1.00 84.19 105 LEU A N 1
ATOM 834 C CA . LEU A 1 105 ? 14.665 2.480 -12.956 1.00 84.19 105 LEU A CA 1
ATOM 835 C C . LEU A 1 105 ? 14.576 1.867 -14.351 1.00 84.19 105 LEU A C 1
ATOM 837 O O . LEU A 1 105 ? 15.594 1.399 -14.865 1.00 84.19 105 LEU A O 1
ATOM 841 N N . ASP A 1 106 ? 13.405 1.924 -14.980 1.00 84.88 106 ASP A N 1
ATOM 842 C CA . ASP A 1 106 ? 13.201 1.449 -16.347 1.00 84.88 106 ASP A CA 1
ATOM 843 C C . ASP A 1 106 ? 14.078 2.230 -17.338 1.00 84.88 106 ASP A C 1
ATOM 845 O O . ASP A 1 106 ? 14.737 1.627 -18.189 1.00 84.88 106 ASP A O 1
ATOM 849 N N . GLU A 1 107 ? 14.188 3.553 -17.176 1.00 88.38 107 GLU A N 1
ATOM 850 C CA . GLU A 1 107 ? 15.086 4.387 -17.981 1.00 88.38 107 GLU A CA 1
ATOM 851 C C . GLU A 1 107 ? 16.561 3.982 -17.811 1.00 88.38 107 GLU A C 1
ATOM 853 O O . GLU A 1 107 ? 17.277 3.772 -18.797 1.00 88.38 107 GLU A O 1
ATOM 858 N N . LYS A 1 108 ? 17.025 3.809 -16.565 1.00 87.38 108 LYS A N 1
ATOM 859 C CA . LYS A 1 108 ? 18.399 3.356 -16.277 1.00 87.38 108 LYS A CA 1
ATOM 860 C C . LYS A 1 108 ? 18.677 1.978 -16.880 1.00 87.38 108 LYS A C 1
ATOM 862 O O . LYS A 1 108 ? 19.748 1.757 -17.448 1.00 87.38 108 LYS A O 1
ATOM 867 N N . LEU A 1 109 ? 17.729 1.046 -16.773 1.00 85.75 109 LEU A N 1
ATOM 868 C CA . LEU A 1 109 ? 17.853 -0.295 -17.349 1.00 85.75 109 LEU A CA 1
ATOM 869 C C . LEU A 1 109 ? 17.947 -0.246 -18.874 1.00 85.75 109 LEU A C 1
ATOM 871 O O . LEU A 1 109 ? 18.758 -0.968 -19.457 1.00 85.75 109 LEU A O 1
ATOM 875 N N . GLU A 1 110 ? 17.176 0.625 -19.518 1.00 87.88 110 GLU A N 1
ATOM 876 C CA . GLU A 1 110 ? 17.226 0.812 -20.964 1.00 87.88 110 GLU A CA 1
ATOM 877 C C . GLU A 1 110 ? 18.580 1.370 -21.428 1.00 87.88 110 GLU A C 1
ATOM 879 O O . GLU A 1 110 ? 19.159 0.880 -22.399 1.00 87.88 110 GLU A O 1
ATOM 884 N N . GLN A 1 111 ? 19.164 2.319 -20.689 1.00 89.00 111 GLN A N 1
ATOM 885 C CA . GLN A 1 111 ? 20.524 2.804 -20.964 1.00 89.00 111 GLN A CA 1
ATOM 886 C C . GLN A 1 111 ? 21.573 1.684 -20.845 1.00 89.00 111 GLN A C 1
ATOM 888 O O . GLN A 1 111 ? 22.459 1.560 -21.696 1.00 89.00 111 GLN A O 1
ATOM 893 N N . VAL A 1 112 ? 21.458 0.822 -19.827 1.00 87.94 112 VAL A N 1
ATOM 894 C CA . VAL A 1 112 ? 22.347 -0.342 -19.660 1.00 87.94 112 VAL A CA 1
ATOM 895 C C . VAL A 1 112 ? 22.191 -1.333 -20.816 1.00 87.94 112 VAL A C 1
ATOM 897 O O . VAL A 1 112 ? 23.198 -1.837 -21.322 1.00 87.94 112 VAL A O 1
ATOM 900 N N . ARG A 1 113 ? 20.957 -1.607 -21.259 1.00 86.38 113 ARG A N 1
ATOM 901 C CA . ARG A 1 113 ? 20.678 -2.482 -22.410 1.00 86.38 113 ARG A CA 1
ATOM 902 C C . ARG A 1 113 ? 21.307 -1.939 -23.689 1.00 86.38 113 ARG A C 1
ATOM 904 O O . ARG A 1 113 ? 22.019 -2.685 -24.357 1.00 86.38 113 ARG A O 1
ATOM 911 N N . LYS A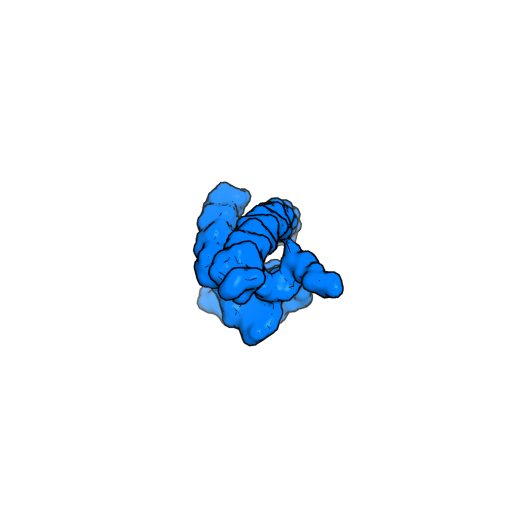 1 114 ? 21.135 -0.644 -23.976 1.00 86.94 114 LYS A N 1
ATOM 912 C CA . LYS A 1 114 ? 21.757 0.030 -25.130 1.00 86.94 114 LYS A CA 1
ATOM 913 C C . LYS A 1 114 ? 23.280 -0.078 -25.107 1.00 86.94 114 LYS A C 1
ATOM 915 O O . LYS A 1 114 ? 23.881 -0.444 -26.113 1.00 86.94 114 LYS A O 1
ATOM 920 N N . ARG A 1 115 ? 23.909 0.153 -23.948 1.00 86.31 115 ARG A N 1
ATOM 921 C CA . ARG A 1 115 ? 25.365 0.003 -23.799 1.00 86.31 115 ARG A CA 1
ATOM 922 C C . ARG A 1 115 ? 25.828 -1.429 -24.080 1.00 86.31 115 ARG A C 1
ATOM 924 O O . ARG A 1 115 ? 26.823 -1.612 -24.775 1.00 86.31 115 ARG A O 1
ATOM 931 N N . ARG A 1 116 ? 25.120 -2.443 -23.568 1.00 76.81 116 ARG A N 1
ATOM 932 C CA . ARG A 1 116 ? 25.466 -3.853 -23.827 1.00 76.81 116 ARG A CA 1
ATOM 933 C C . ARG A 1 116 ? 25.273 -4.230 -25.292 1.00 76.81 116 ARG A C 1
ATOM 935 O O . ARG A 1 116 ? 26.164 -4.858 -25.844 1.00 76.81 116 ARG A O 1
ATOM 942 N N . ALA A 1 117 ? 24.182 -3.813 -25.931 1.00 77.75 117 ALA A N 1
ATOM 943 C CA . ALA A 1 117 ? 23.975 -4.048 -27.361 1.00 77.75 117 ALA A CA 1
ATOM 944 C C . ALA A 1 117 ? 25.119 -3.465 -28.211 1.00 77.75 117 ALA A C 1
ATOM 946 O O . ALA A 1 117 ? 25.551 -4.095 -29.166 1.00 77.75 117 ALA A O 1
ATOM 947 N N . HIS A 1 118 ? 25.666 -2.312 -27.812 1.00 65.31 118 HIS A N 1
ATOM 948 C CA . HIS A 1 118 ? 26.826 -1.707 -28.469 1.00 65.31 118 HIS A CA 1
ATOM 949 C C . HIS A 1 118 ? 28.155 -2.439 -28.195 1.00 65.31 118 HIS A C 1
ATOM 951 O O . HIS A 1 118 ? 29.060 -2.364 -29.010 1.00 65.31 118 HIS A O 1
ATOM 957 N N . THR A 1 11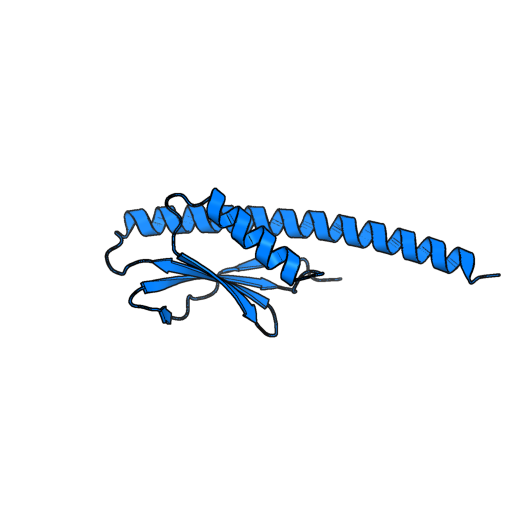9 ? 28.285 -3.150 -27.068 1.00 62.81 119 THR A N 1
ATOM 958 C CA . THR A 1 119 ? 29.532 -3.843 -26.669 1.00 62.81 119 THR A CA 1
ATOM 959 C C . THR A 1 119 ? 29.640 -5.273 -27.221 1.00 62.81 119 THR A C 1
ATOM 961 O O . THR A 1 119 ? 30.738 -5.803 -27.303 1.00 62.81 119 THR A O 1
ATOM 964 N N . TRP A 1 120 ? 28.521 -5.915 -27.572 1.00 57.41 120 TRP A N 1
ATOM 965 C CA . TRP A 1 120 ? 28.477 -7.311 -28.051 1.00 57.41 120 TRP A CA 1
ATOM 966 C C . TRP A 1 120 ? 28.017 -7.436 -29.516 1.00 57.41 120 TRP A C 1
ATOM 968 O O . TRP A 1 120 ? 27.676 -8.528 -29.961 1.00 57.41 120 TRP A O 1
ATOM 978 N N . GLY A 1 121 ? 27.941 -6.310 -30.232 1.00 52.16 121 GLY A N 1
ATOM 979 C CA . GLY A 1 121 ? 27.580 -6.225 -31.651 1.00 52.16 121 GLY A CA 1
ATOM 980 C C . GLY A 1 121 ? 28.771 -6.047 -32.603 1.00 52.16 121 GLY A C 1
ATOM 981 O O . GLY A 1 121 ? 28.533 -5.718 -33.762 1.00 52.16 121 GLY A O 1
ATOM 982 N N . GLU A 1 122 ? 30.006 -6.238 -32.124 1.00 43.59 122 GLU A N 1
ATOM 983 C CA . GLU A 1 122 ? 31.230 -6.373 -32.937 1.00 43.59 122 GLU A CA 1
ATOM 984 C C . GLU A 1 122 ? 31.748 -7.815 -32.898 1.00 43.59 122 GLU A C 1
ATOM 986 O O . GLU A 1 122 ? 31.752 -8.408 -31.792 1.00 43.59 122 GLU A O 1
#

Solvent-accessible surface area (backbone atoms only — not comparable to full-atom values): 6964 Å² total; per-residue (Å²): 130,85,72,69,47,37,69,41,83,49,86,46,64,85,44,74,56,97,79,21,37,35,70,46,30,34,36,29,35,52,65,59,88,63,53,74,58,50,53,53,53,49,54,58,48,50,59,69,74,34,80,84,58,65,53,71,49,76,43,82,51,102,72,26,41,37,39,38,36,34,42,61,84,84,65,51,71,73,56,50,52,54,48,50,56,52,50,50,53,53,50,52,54,50,30,53,54,50,46,56,50,50,52,54,50,53,52,53,50,50,54,53,50,54,53,48,55,68,69,70,71,117

pLDDT: mean 81.65, std 10.06, range [43.53, 91.25]

Secondary structure (DSSP, 8-state):
-PPPPEEEEE-----EETTEEEEEEEEEESPPSSHHHHHHHHHHHHHHHSSSPPEEEEEEETTEEEEEEEE-TT--HHHHHHHHHHHHHHHHHHHHHHHHHHHHHHHHHHHHHHHHHHHS--

Nearest PDB structures (foldseek):
  2plg-assembly1_B  TM=5.583E-01  e=8.638E-02  Synechococcus elongatus
  2plg-assembly1_A  TM=5.017E-01  e=8.134E-02  Synechococcus elongatus
  4g6t-assembly1_A  TM=4.196E-01  e=2.002E-01  Pseudomonas syringae pv. tomato str. DC3000
  1n5b-assembly2_C  TM=4.867E-01  e=1.212E+00  Yersinia enterocolitica
  1k6z-assembly1_B  TM=4.228E-01  e=2.346E+00  Yersinia pestis